Protein AF-A0A7C8IHM1-F1 (afdb_monomer_lite)

Structure (mmCIF, N/CA/C/O backbone):
data_AF-A0A7C8IHM1-F1
#
_entry.id   AF-A0A7C8IHM1-F1
#
loop_
_atom_site.group_PDB
_atom_site.id
_atom_site.type_symbol
_atom_site.label_atom_id
_atom_site.label_alt_id
_atom_site.label_comp_id
_atom_site.label_asym_id
_atom_site.label_entity_id
_atom_site.label_seq_id
_atom_site.pdbx_PDB_ins_code
_atom_site.Cartn_x
_atom_site.Cartn_y
_atom_site.Cartn_z
_atom_site.occupancy
_atom_site.B_iso_or_equiv
_atom_site.auth_seq_id
_atom_site.auth_comp_id
_atom_site.auth_asym_id
_atom_site.auth_atom_id
_atom_site.pdbx_PDB_model_num
ATOM 1 N N . MET A 1 1 ? -19.459 -19.282 33.624 1.00 42.62 1 MET A N 1
ATOM 2 C CA . MET A 1 1 ? -18.723 -20.192 32.722 1.00 42.62 1 MET A CA 1
ATOM 3 C C . MET A 1 1 ? -18.912 -19.662 31.306 1.00 42.62 1 MET A C 1
ATOM 5 O O . MET A 1 1 ? -19.984 -19.837 30.751 1.00 42.62 1 MET A O 1
ATOM 9 N N . ALA A 1 2 ? -17.960 -18.877 30.794 1.00 43.31 2 ALA A N 1
ATOM 10 C CA . ALA A 1 2 ? -18.071 -18.188 29.503 1.00 43.31 2 ALA A CA 1
ATOM 11 C C . ALA A 1 2 ? -16.965 -18.695 28.557 1.00 43.31 2 ALA A C 1
ATOM 13 O O . ALA A 1 2 ? -15.858 -18.163 28.590 1.00 43.31 2 ALA A O 1
ATOM 14 N N . PRO A 1 3 ? -17.221 -19.732 27.740 1.00 49.28 3 PRO A N 1
ATOM 15 C CA . PRO A 1 3 ? -16.228 -20.312 26.837 1.00 49.28 3 PRO A CA 1
ATOM 16 C C . PRO A 1 3 ? -16.189 -19.584 25.479 1.00 49.28 3 PRO A C 1
ATOM 18 O O . PRO A 1 3 ? -16.129 -20.229 24.440 1.00 49.28 3 PRO A O 1
ATOM 21 N N . TYR A 1 4 ? -16.268 -18.247 25.464 1.00 51.78 4 TYR A N 1
ATOM 22 C CA . TYR A 1 4 ? -16.382 -17.470 24.214 1.00 51.78 4 TYR A CA 1
ATOM 23 C C . TYR A 1 4 ? -15.212 -16.503 23.953 1.00 51.78 4 TYR A C 1
ATOM 25 O O . TYR A 1 4 ? -15.083 -15.996 22.844 1.00 51.78 4 TYR A O 1
ATOM 33 N N . SER A 1 5 ? -14.322 -16.250 24.924 1.00 57.06 5 SER A N 1
ATOM 34 C CA . SER A 1 5 ? -13.194 -15.320 24.720 1.00 57.06 5 SER A CA 1
ATOM 35 C C . SER A 1 5 ? -12.005 -15.951 23.989 1.00 57.06 5 SER A C 1
ATOM 37 O O . SER A 1 5 ? -11.330 -15.267 23.230 1.00 57.06 5 SER A O 1
ATOM 39 N N . HIS A 1 6 ? -11.776 -17.256 24.160 1.00 58.78 6 HIS A N 1
ATOM 40 C CA . HIS A 1 6 ? -10.593 -17.936 23.617 1.00 58.78 6 HIS A CA 1
ATOM 41 C C . HIS A 1 6 ? -10.713 -18.277 22.116 1.00 58.78 6 HIS A C 1
ATOM 43 O O . HIS A 1 6 ? -9.702 -18.371 21.422 1.00 58.78 6 HIS A O 1
ATOM 49 N N . ASP A 1 7 ? -11.941 -18.431 21.599 1.00 66.31 7 ASP A N 1
ATOM 50 C CA . ASP A 1 7 ? -12.201 -18.745 20.181 1.00 66.31 7 ASP A CA 1
ATOM 51 C C . ASP A 1 7 ? -11.986 -17.519 19.272 1.00 66.31 7 ASP A C 1
ATOM 53 O O . ASP A 1 7 ? -11.504 -17.632 18.145 1.00 66.31 7 ASP A O 1
ATOM 57 N N . GLY A 1 8 ? -12.285 -16.316 19.779 1.00 69.38 8 GLY A N 1
ATOM 58 C CA . GLY A 1 8 ? -12.093 -15.061 19.046 1.00 69.38 8 GLY A CA 1
ATOM 59 C C . GLY A 1 8 ? -10.621 -14.685 18.866 1.00 69.38 8 GLY A C 1
ATOM 60 O O . GLY A 1 8 ? -10.214 -14.296 17.772 1.00 69.38 8 GLY A O 1
ATOM 61 N N . GLU A 1 9 ? -9.809 -14.848 19.913 1.00 76.19 9 GLU A N 1
ATOM 62 C CA . GLU A 1 9 ? -8.366 -14.582 19.853 1.00 76.19 9 GLU A CA 1
ATOM 63 C C . GLU A 1 9 ? -7.657 -15.576 18.926 1.00 76.19 9 GLU A C 1
ATOM 65 O O . GLU A 1 9 ? -6.846 -15.169 18.095 1.00 76.19 9 GLU A O 1
ATOM 70 N N . ALA A 1 10 ? -8.037 -16.858 18.972 1.00 73.19 10 ALA A N 1
ATOM 71 C CA . ALA A 1 10 ? -7.516 -17.874 18.060 1.00 73.19 10 ALA A CA 1
ATOM 72 C C . ALA A 1 10 ? -7.853 -17.568 16.589 1.00 73.19 10 ALA A C 1
ATOM 74 O O . ALA A 1 10 ? -6.990 -17.685 15.719 1.00 73.19 10 ALA A O 1
ATOM 75 N N . LYS A 1 11 ? -9.079 -17.111 16.301 1.00 75.12 11 LYS A N 1
ATOM 76 C CA . LYS A 1 11 ? -9.503 -16.703 14.950 1.00 75.12 11 LYS A CA 1
ATOM 77 C C . LYS A 1 11 ? -8.780 -15.457 14.445 1.00 75.12 11 LYS A C 1
ATOM 79 O O . LYS A 1 11 ? -8.416 -15.404 13.272 1.00 75.12 11 LYS A O 1
ATOM 84 N N . LEU A 1 12 ? -8.539 -14.476 15.315 1.00 77.00 12 LEU A N 1
ATOM 85 C CA . LEU A 1 12 ? -7.770 -13.276 14.978 1.00 77.00 12 LEU A CA 1
ATOM 86 C C . LEU A 1 12 ? -6.307 -13.608 14.675 1.00 77.00 12 LEU A C 1
ATOM 88 O O . LEU A 1 12 ? -5.774 -13.152 13.664 1.00 77.00 12 LEU A O 1
ATOM 92 N N . VAL A 1 13 ? -5.675 -14.443 15.504 1.00 79.44 13 VAL A N 1
ATOM 93 C CA . VAL A 1 13 ? -4.296 -14.898 15.284 1.00 79.44 13 VAL A CA 1
ATOM 94 C C . VAL A 1 13 ? -4.201 -15.721 13.999 1.00 79.44 13 VAL A C 1
ATOM 96 O O . VAL A 1 13 ? -3.317 -15.470 13.183 1.00 79.44 13 VAL A O 1
ATOM 99 N N . ALA A 1 14 ? -5.143 -16.636 13.758 1.00 77.50 14 ALA A N 1
ATOM 100 C CA . ALA A 1 14 ? -5.195 -17.412 12.521 1.00 77.50 14 ALA A CA 1
ATOM 101 C C . ALA A 1 14 ? -5.366 -16.511 11.286 1.00 77.50 14 ALA A C 1
ATOM 103 O O . ALA A 1 14 ? -4.624 -16.653 10.317 1.00 77.50 14 ALA A O 1
ATOM 104 N N . SER A 1 15 ? -6.279 -15.534 11.336 1.00 79.19 15 SER A N 1
ATOM 105 C CA . SER A 1 15 ? -6.460 -14.549 10.263 1.00 79.19 15 SER A CA 1
ATOM 106 C C . SER A 1 15 ? -5.178 -13.762 9.997 1.00 79.19 15 SER A C 1
ATOM 108 O O . SER A 1 15 ? -4.806 -13.571 8.842 1.00 79.19 15 SER A O 1
ATOM 110 N N . TYR A 1 16 ? -4.489 -13.313 11.047 1.00 82.38 16 TYR A N 1
ATOM 111 C CA . TYR A 1 16 ? -3.248 -12.556 10.914 1.00 82.38 16 TYR A CA 1
ATOM 112 C C . TYR A 1 16 ? -2.133 -13.393 10.276 1.00 82.38 16 TYR A C 1
ATOM 114 O O . TYR A 1 16 ? -1.447 -12.921 9.368 1.00 82.38 16 TYR A O 1
ATOM 122 N N . VAL A 1 17 ? -1.978 -14.650 10.700 1.00 85.94 17 VAL A N 1
ATOM 123 C CA . VAL A 1 17 ? -0.986 -15.580 10.143 1.00 85.94 17 VAL A CA 1
ATOM 124 C C . VAL A 1 17 ? -1.264 -15.861 8.666 1.00 85.94 17 VAL A C 1
ATOM 126 O O . VAL A 1 17 ? -0.341 -15.804 7.859 1.00 85.94 17 VAL A O 1
ATOM 129 N N . VAL A 1 18 ? -2.526 -16.092 8.292 1.00 82.88 18 VAL A N 1
ATOM 130 C CA . VAL A 1 18 ? -2.919 -16.354 6.897 1.00 82.88 18 VAL A CA 1
ATOM 131 C C . VAL A 1 18 ? -2.642 -15.146 6.000 1.00 82.88 18 VAL A C 1
ATOM 133 O O . VAL A 1 18 ? -2.078 -15.311 4.919 1.00 82.88 18 VAL A O 1
ATOM 136 N N . ILE A 1 19 ? -2.971 -13.932 6.454 1.00 82.38 19 ILE A N 1
ATOM 137 C CA . ILE A 1 19 ? -2.714 -12.698 5.696 1.00 82.38 19 ILE A CA 1
ATOM 138 C C . ILE A 1 19 ? -1.210 -12.496 5.478 1.00 82.38 19 ILE A C 1
ATOM 140 O O . ILE A 1 19 ? -0.780 -12.236 4.356 1.00 82.38 19 ILE 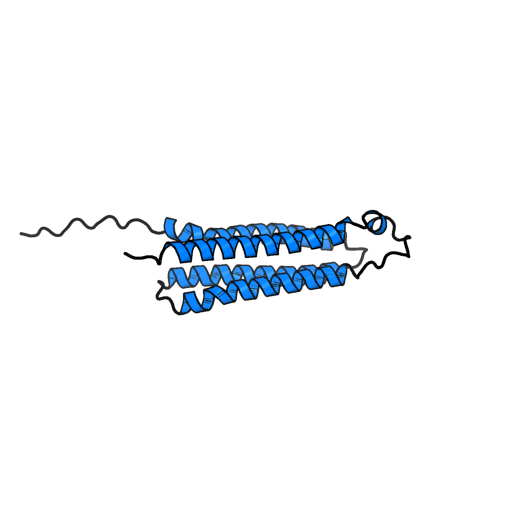A O 1
ATOM 144 N N . ASN A 1 20 ? -0.399 -12.660 6.528 1.00 80.56 20 ASN A N 1
ATOM 145 C CA . ASN A 1 20 ? 1.053 -12.497 6.426 1.00 80.56 20 ASN A CA 1
ATOM 146 C C . ASN A 1 20 ? 1.692 -13.582 5.554 1.00 80.56 20 ASN A C 1
ATOM 148 O O . ASN A 1 20 ? 2.554 -13.277 4.736 1.00 80.56 20 ASN A O 1
ATOM 152 N N . PHE A 1 21 ? 1.251 -14.835 5.675 1.00 84.31 21 PHE A N 1
ATOM 153 C CA . PHE A 1 21 ? 1.730 -15.928 4.833 1.00 84.31 21 PHE A CA 1
ATOM 154 C C . PHE A 1 21 ? 1.421 -15.678 3.352 1.00 84.31 21 PHE A C 1
ATOM 156 O O . PHE A 1 21 ? 2.302 -15.812 2.502 1.00 84.31 21 PHE A O 1
ATOM 163 N N . PHE A 1 22 ? 0.196 -15.242 3.046 1.00 82.62 22 PHE A N 1
ATOM 164 C CA . PHE A 1 22 ? -0.195 -14.884 1.687 1.00 82.62 22 PHE A CA 1
ATOM 165 C C . PHE A 1 22 ? 0.653 -13.722 1.148 1.00 82.62 22 PHE A C 1
ATOM 167 O O . PHE A 1 22 ? 1.226 -13.839 0.066 1.00 82.62 22 PHE A O 1
ATOM 174 N N . ALA A 1 23 ? 0.833 -12.651 1.927 1.00 80.12 23 ALA A N 1
ATOM 175 C CA . ALA A 1 23 ? 1.672 -11.515 1.544 1.00 80.12 23 ALA A CA 1
ATOM 176 C C . ALA A 1 23 ? 3.133 -11.924 1.271 1.00 80.12 23 ALA A C 1
ATOM 178 O O . ALA A 1 23 ? 3.687 -11.574 0.228 1.00 80.12 23 ALA A O 1
ATOM 179 N N . ILE A 1 24 ? 3.737 -12.726 2.156 1.00 82.44 24 ILE A N 1
ATOM 180 C CA . ILE A 1 24 ? 5.105 -13.242 1.991 1.00 82.44 24 ILE A CA 1
ATOM 181 C C . ILE A 1 24 ? 5.208 -14.110 0.733 1.00 82.44 24 ILE A C 1
ATOM 183 O O . ILE A 1 24 ? 6.175 -13.981 -0.015 1.00 82.44 24 ILE A O 1
ATOM 187 N N . SER A 1 25 ? 4.209 -14.953 0.458 1.00 77.19 25 SER A N 1
ATOM 188 C CA . SER A 1 25 ? 4.205 -15.814 -0.730 1.00 77.19 25 SER A CA 1
ATOM 189 C C . SER A 1 25 ? 4.152 -15.016 -2.037 1.00 77.19 25 SER A C 1
ATOM 191 O O . SER A 1 25 ? 4.877 -15.331 -2.979 1.00 77.19 25 SER A O 1
ATOM 193 N N . VAL A 1 26 ? 3.373 -13.929 -2.081 1.00 78.50 26 VAL A N 1
ATOM 194 C CA . VAL A 1 26 ? 3.291 -13.038 -3.247 1.00 78.50 26 VAL A CA 1
ATOM 195 C C . VAL A 1 26 ? 4.623 -12.327 -3.476 1.00 78.50 26 VAL A C 1
ATOM 197 O O . VAL A 1 26 ? 5.111 -12.289 -4.606 1.00 78.50 26 VAL A O 1
ATOM 200 N N . VAL A 1 27 ? 5.252 -11.815 -2.414 1.00 77.94 27 VAL A N 1
ATOM 201 C CA . VAL A 1 27 ? 6.572 -11.168 -2.502 1.00 77.94 27 VAL A CA 1
ATOM 202 C C . VAL A 1 27 ? 7.645 -12.168 -2.942 1.00 77.94 27 VAL A C 1
ATOM 204 O O . VAL A 1 27 ? 8.440 -11.859 -3.828 1.00 77.94 27 VAL A O 1
ATOM 207 N N . ALA A 1 28 ? 7.638 -13.384 -2.393 1.00 75.50 28 ALA A N 1
ATOM 208 C CA . ALA A 1 28 ? 8.587 -14.435 -2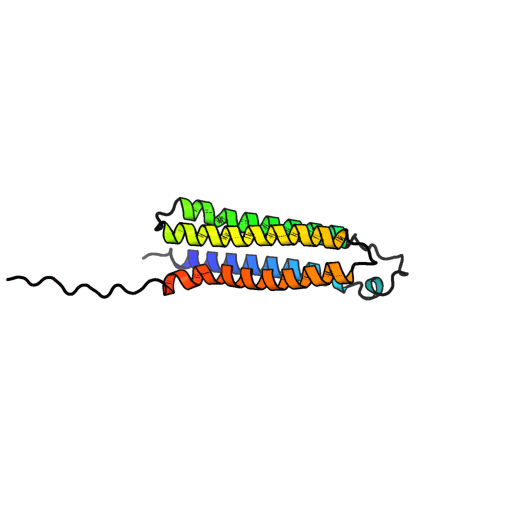.750 1.00 75.50 28 ALA A CA 1
ATOM 209 C C . ALA A 1 28 ? 8.456 -14.869 -4.218 1.00 75.50 28 ALA A C 1
ATOM 211 O O . ALA A 1 28 ? 9.469 -15.044 -4.891 1.00 75.50 28 ALA A O 1
ATOM 212 N N . LEU A 1 29 ? 7.231 -14.983 -4.744 1.00 69.38 29 LEU A N 1
ATOM 213 C CA . LEU A 1 29 ? 6.985 -15.294 -6.157 1.00 69.38 29 LEU A CA 1
ATOM 214 C C . LEU A 1 29 ? 7.464 -14.176 -7.089 1.00 69.38 29 LEU A C 1
ATOM 216 O O . LEU A 1 29 ? 8.035 -14.461 -8.140 1.00 69.38 29 LEU A O 1
ATOM 220 N N . ARG A 1 30 ? 7.287 -12.907 -6.697 1.00 66.62 30 ARG A N 1
ATOM 221 C CA . ARG A 1 30 ? 7.825 -11.755 -7.443 1.00 66.62 30 ARG A CA 1
ATOM 222 C C . ARG A 1 30 ? 9.347 -11.771 -7.458 1.00 66.62 30 ARG A C 1
ATOM 224 O O . ARG A 1 30 ? 9.944 -11.601 -8.515 1.00 66.62 30 ARG A O 1
ATOM 231 N N . PHE A 1 31 ? 9.967 -12.038 -6.312 1.00 67.06 31 PHE A N 1
ATOM 232 C CA . PHE A 1 31 ? 11.415 -12.175 -6.209 1.00 67.06 31 PHE A CA 1
ATOM 233 C C . PHE A 1 31 ? 11.906 -13.331 -7.096 1.00 67.06 31 PHE A C 1
ATOM 235 O O . PHE A 1 31 ? 12.771 -13.157 -7.944 1.00 67.06 31 PHE A O 1
ATOM 242 N N . TYR A 1 32 ? 11.286 -14.503 -7.001 1.00 64.62 32 TYR A N 1
ATOM 243 C CA . TYR A 1 32 ? 11.650 -15.653 -7.823 1.00 64.62 32 TYR A CA 1
ATOM 244 C C . TYR A 1 32 ? 11.536 -15.354 -9.330 1.00 64.62 32 TYR A C 1
ATOM 246 O O . TYR A 1 32 ? 12.457 -15.655 -10.083 1.00 64.62 32 TYR A O 1
ATOM 254 N N . ALA A 1 33 ? 10.465 -14.684 -9.764 1.00 64.50 33 ALA A N 1
ATOM 255 C CA . ALA A 1 33 ? 10.258 -14.325 -11.167 1.00 64.50 33 ALA A CA 1
ATOM 256 C C . ALA A 1 33 ? 11.269 -13.287 -11.698 1.00 64.50 33 ALA A C 1
ATOM 258 O O . ALA A 1 33 ? 11.676 -13.371 -12.853 1.00 64.50 33 ALA A O 1
ATOM 259 N N . ILE A 1 34 ? 11.696 -12.329 -10.867 1.00 61.12 34 ILE A N 1
ATOM 260 C CA . ILE A 1 34 ? 12.653 -11.278 -11.253 1.00 61.12 34 ILE A CA 1
ATOM 261 C C . ILE A 1 34 ? 14.098 -11.799 -11.202 1.00 61.12 34 ILE A C 1
ATOM 263 O O . ILE A 1 34 ? 14.919 -11.420 -12.035 1.00 61.12 34 ILE A O 1
ATOM 267 N N . TYR A 1 35 ? 14.427 -12.668 -10.243 1.00 56.72 35 TYR A N 1
ATOM 268 C CA . TYR A 1 35 ? 15.812 -13.052 -9.964 1.00 56.72 35 TYR A CA 1
ATOM 269 C C . TYR A 1 35 ? 16.241 -14.397 -10.557 1.00 56.72 35 TYR A C 1
ATOM 271 O O . TYR A 1 35 ? 17.439 -14.653 -10.568 1.00 56.72 35 TYR A O 1
ATOM 279 N N . LEU A 1 36 ? 15.355 -15.264 -11.069 1.00 61.16 36 LEU A N 1
ATOM 280 C CA . LEU A 1 36 ? 15.823 -16.561 -11.587 1.00 61.16 36 LEU A CA 1
ATOM 281 C C . LEU A 1 36 ? 16.397 -16.590 -13.005 1.00 61.16 36 LEU A C 1
ATOM 283 O O . LEU A 1 36 ? 17.220 -17.471 -13.255 1.00 61.16 36 LEU A O 1
ATOM 287 N N . PRO A 1 37 ? 16.118 -15.642 -13.911 1.00 62.12 37 PRO A N 1
ATOM 288 C CA . PRO A 1 37 ? 16.913 -15.517 -15.115 1.00 62.12 37 PRO A CA 1
ATOM 289 C C . PRO A 1 37 ? 17.821 -14.289 -14.991 1.00 62.12 37 PRO A C 1
ATOM 291 O O . PRO A 1 37 ? 17.771 -13.399 -15.838 1.00 62.12 37 PRO A O 1
ATOM 294 N N . VAL A 1 38 ? 18.679 -14.229 -13.953 1.00 60.00 38 VAL A N 1
ATOM 295 C CA . VAL A 1 38 ? 19.708 -13.168 -13.846 1.00 60.00 38 VAL A CA 1
ATOM 296 C C . VAL A 1 38 ? 20.474 -13.061 -15.163 1.00 60.00 38 VAL A C 1
ATOM 298 O O . VAL A 1 38 ? 20.626 -11.967 -15.692 1.00 60.00 38 VAL A O 1
ATOM 301 N N . ALA A 1 39 ? 20.882 -14.194 -15.742 1.00 60.84 39 ALA A N 1
ATOM 302 C CA . ALA A 1 39 ? 21.634 -14.219 -16.993 1.00 60.84 39 ALA A CA 1
ATOM 303 C C . ALA A 1 39 ? 20.886 -13.554 -18.164 1.00 60.84 39 ALA A C 1
ATOM 305 O O . ALA A 1 39 ? 21.507 -12.829 -18.931 1.00 60.84 39 ALA A O 1
ATOM 306 N N . GLN A 1 40 ? 19.562 -13.719 -18.272 1.00 59.38 40 GLN A N 1
ATOM 307 C CA . GLN A 1 40 ? 18.788 -13.133 -19.376 1.00 59.38 40 GLN A CA 1
ATOM 308 C C . GLN A 1 40 ? 18.481 -11.642 -19.181 1.00 59.38 40 GLN A C 1
ATOM 310 O O . GLN A 1 40 ? 18.211 -10.943 -20.154 1.00 59.38 40 GLN A O 1
ATOM 315 N N . LYS A 1 41 ? 18.539 -11.131 -17.941 1.00 61.59 41 LYS A N 1
ATOM 316 C CA . LYS A 1 41 ? 18.406 -9.688 -17.677 1.00 61.59 41 LYS A CA 1
ATOM 317 C C . LYS A 1 41 ? 19.613 -8.894 -18.185 1.00 61.59 41 LYS A C 1
ATOM 319 O O . LYS A 1 41 ? 19.439 -7.779 -18.673 1.00 61.59 41 LYS A O 1
ATOM 324 N N . TRP A 1 42 ? 20.817 -9.459 -18.077 1.00 61.59 42 TRP A N 1
ATOM 325 C CA . TRP A 1 42 ? 22.058 -8.815 -18.531 1.00 61.59 42 TRP A CA 1
ATOM 326 C C . TRP A 1 42 ? 22.405 -9.162 -19.980 1.00 61.59 42 TRP A C 1
ATOM 328 O O . TRP A 1 42 ? 22.900 -8.303 -20.707 1.00 61.59 42 TRP A O 1
ATOM 338 N N . ASP A 1 43 ? 22.111 -10.389 -20.414 1.00 64.06 43 ASP A N 1
ATOM 339 C CA . ASP A 1 43 ? 22.386 -10.867 -21.764 1.00 64.06 43 ASP A CA 1
ATOM 340 C C . ASP A 1 43 ? 21.090 -11.073 -22.560 1.00 64.06 43 ASP A C 1
ATOM 342 O O . ASP A 1 43 ? 20.431 -12.115 -22.506 1.00 64.06 43 ASP A O 1
ATOM 346 N N . LYS A 1 44 ? 20.737 -10.046 -23.340 1.00 65.19 44 LYS A N 1
ATOM 347 C CA . LYS A 1 44 ? 19.551 -10.040 -24.209 1.00 65.19 44 LYS A CA 1
ATOM 348 C C . LYS A 1 44 ? 19.684 -10.963 -25.432 1.00 65.19 44 LYS A C 1
ATOM 350 O O . LYS A 1 44 ? 18.755 -11.025 -26.231 1.00 65.19 44 LYS A O 1
ATOM 355 N N . THR A 1 45 ? 20.813 -11.659 -25.614 1.00 64.50 45 THR A N 1
ATOM 356 C CA . THR A 1 45 ? 21.036 -12.567 -26.756 1.00 64.50 45 THR A CA 1
ATOM 357 C C . THR A 1 45 ? 20.498 -13.987 -26.532 1.00 64.50 45 THR A C 1
ATOM 359 O O . THR A 1 45 ? 20.421 -14.779 -27.473 1.00 64.50 45 THR A O 1
ATOM 362 N N . ILE A 1 46 ? 20.059 -14.319 -25.312 1.00 66.19 46 ILE A N 1
ATOM 363 C CA . ILE A 1 46 ? 19.520 -15.640 -24.960 1.00 66.19 46 ILE A CA 1
ATOM 364 C C . ILE A 1 46 ? 18.054 -15.760 -25.428 1.00 66.19 46 ILE A C 1
ATOM 366 O O . ILE A 1 46 ? 17.126 -15.407 -24.704 1.00 66.19 46 ILE A O 1
ATOM 370 N N . ILE A 1 47 ? 17.851 -16.299 -26.636 1.00 59.78 47 ILE A N 1
ATOM 371 C CA . ILE A 1 47 ? 16.554 -16.394 -27.350 1.00 59.78 47 ILE A CA 1
ATOM 372 C C . ILE A 1 47 ? 15.609 -17.496 -26.808 1.00 59.78 47 ILE A C 1
ATOM 374 O O . ILE A 1 47 ? 14.402 -17.432 -27.022 1.00 59.78 47 ILE A O 1
ATOM 378 N N . ASN A 1 48 ? 16.117 -18.490 -26.069 1.00 55.88 48 ASN A N 1
ATOM 379 C CA . ASN A 1 48 ? 15.352 -19.689 -25.668 1.00 55.88 48 ASN A CA 1
ATOM 380 C C . ASN A 1 48 ? 14.667 -19.614 -24.286 1.00 55.88 48 ASN A C 1
ATOM 382 O O . ASN A 1 48 ? 14.271 -20.644 -23.743 1.00 55.88 48 ASN A O 1
ATOM 386 N N . GLY A 1 49 ? 14.518 -18.426 -23.697 1.00 53.84 49 GLY A N 1
ATOM 387 C CA . GLY A 1 49 ? 13.714 -18.255 -22.483 1.00 53.84 49 GLY A CA 1
ATOM 388 C C . GLY A 1 49 ? 12.372 -17.620 -22.812 1.00 53.84 49 GLY A C 1
ATOM 389 O O . GLY A 1 49 ? 12.331 -16.548 -23.409 1.00 53.84 49 GLY A O 1
ATOM 390 N N . TYR A 1 50 ? 11.278 -18.256 -22.394 1.00 50.97 50 TYR A N 1
ATOM 391 C CA . TYR A 1 50 ? 9.945 -17.654 -22.397 1.00 50.97 50 TYR A CA 1
ATOM 392 C C . TYR A 1 50 ? 9.902 -16.573 -21.306 1.00 50.97 50 TYR A C 1
ATOM 394 O O . TYR A 1 50 ? 9.407 -16.795 -20.202 1.00 50.97 50 TYR A O 1
ATOM 402 N N . CYS A 1 51 ? 10.520 -15.423 -21.569 1.00 55.22 51 CYS A N 1
ATOM 403 C CA . CYS A 1 51 ? 10.460 -14.282 -20.671 1.00 55.22 51 CYS A CA 1
ATOM 404 C C . CYS A 1 51 ? 9.093 -13.630 -20.890 1.00 55.22 51 CYS A C 1
ATOM 406 O O . CYS A 1 51 ? 8.846 -13.029 -21.935 1.00 55.22 51 CYS A O 1
ATOM 408 N N . GLY A 1 52 ? 8.164 -13.839 -19.955 1.00 57.75 52 GLY A N 1
ATOM 409 C CA . GLY A 1 52 ? 6.896 -13.114 -19.962 1.00 57.75 52 GLY A CA 1
ATOM 410 C C . GLY A 1 52 ? 7.159 -11.609 -19.933 1.00 57.75 52 GLY A C 1
ATOM 411 O O . GLY A 1 52 ? 8.173 -11.172 -19.394 1.00 57.75 52 GLY A O 1
ATOM 412 N N . ASP A 1 53 ? 6.264 -10.823 -20.527 1.00 66.38 53 ASP A N 1
ATOM 413 C CA . ASP A 1 53 ? 6.422 -9.372 -20.578 1.00 66.38 53 ASP A CA 1
ATOM 414 C C . ASP A 1 53 ? 6.495 -8.782 -19.157 1.00 66.38 53 ASP A C 1
ATOM 416 O O . ASP A 1 53 ? 5.504 -8.759 -18.419 1.00 66.38 53 ASP A O 1
ATOM 420 N N . GLU A 1 54 ? 7.697 -8.352 -18.765 1.00 67.69 54 GLU A N 1
ATOM 421 C CA . GLU A 1 54 ? 8.009 -7.830 -17.430 1.00 67.69 54 GLU A CA 1
ATOM 422 C C . GLU A 1 54 ? 7.130 -6.615 -17.115 1.00 67.69 54 GLU A C 1
ATOM 424 O O . GLU A 1 54 ? 6.567 -6.523 -16.024 1.00 67.69 54 GLU A O 1
ATOM 429 N N . ALA A 1 55 ? 6.908 -5.760 -18.115 1.00 68.81 55 ALA A N 1
ATOM 430 C CA . ALA A 1 55 ? 6.050 -4.590 -18.015 1.00 68.81 55 ALA A CA 1
ATOM 431 C C . ALA A 1 55 ? 4.592 -4.964 -17.704 1.00 68.81 55 ALA A C 1
ATOM 433 O O . ALA A 1 55 ? 3.996 -4.424 -16.769 1.00 68.81 55 ALA A O 1
ATOM 434 N N . THR A 1 56 ? 4.013 -5.922 -18.435 1.00 70.31 56 THR A N 1
ATOM 435 C CA . THR A 1 56 ? 2.648 -6.404 -18.168 1.00 70.31 56 THR A CA 1
ATOM 436 C C . THR A 1 56 ? 2.542 -7.063 -16.792 1.00 70.31 56 THR A C 1
ATOM 438 O O . THR A 1 56 ? 1.563 -6.844 -16.073 1.00 70.31 56 THR A O 1
ATOM 441 N N . ALA A 1 57 ? 3.544 -7.846 -16.385 1.00 72.25 57 ALA A N 1
ATOM 442 C CA . ALA A 1 57 ? 3.550 -8.500 -15.080 1.00 72.25 57 ALA A CA 1
ATOM 443 C C . ALA A 1 57 ? 3.643 -7.497 -13.918 1.00 72.25 57 ALA A C 1
ATOM 445 O O . ALA A 1 57 ? 3.009 -7.713 -12.877 1.00 72.25 57 ALA A O 1
ATOM 446 N N . GLU A 1 58 ? 4.412 -6.420 -14.086 1.00 72.00 58 GLU A N 1
ATOM 447 C CA . GLU A 1 58 ? 4.564 -5.332 -13.119 1.00 72.00 58 GLU A CA 1
ATOM 448 C C . GLU A 1 58 ? 3.310 -4.452 -13.052 1.00 72.00 58 GLU A C 1
ATOM 450 O O . GLU A 1 58 ? 2.813 -4.171 -11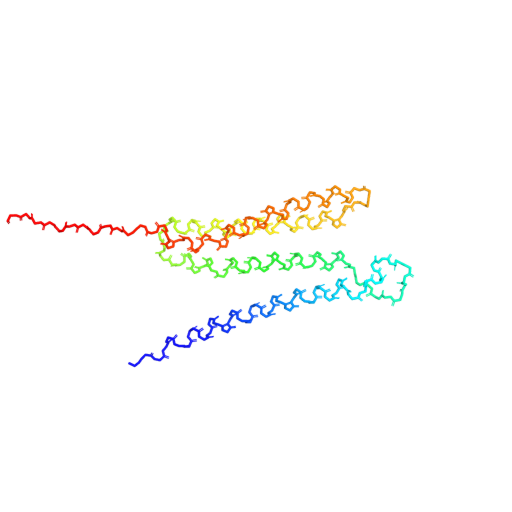.959 1.00 72.00 58 GLU A O 1
ATOM 455 N N . LEU A 1 59 ? 2.708 -4.117 -14.197 1.00 77.50 59 LEU A N 1
ATOM 456 C CA . LEU A 1 59 ? 1.444 -3.381 -14.247 1.00 77.50 59 LEU A CA 1
ATOM 457 C C . LEU A 1 59 ? 0.304 -4.167 -13.587 1.00 77.50 59 LEU A C 1
ATOM 459 O O . LEU A 1 59 ? -0.463 -3.609 -12.802 1.00 77.50 59 LEU A O 1
ATOM 463 N N . ALA A 1 60 ? 0.217 -5.475 -13.848 1.00 76.62 60 ALA A N 1
ATOM 464 C CA . ALA A 1 60 ? -0.754 -6.349 -13.196 1.00 76.62 60 ALA A CA 1
ATOM 465 C C . ALA A 1 60 ? -0.521 -6.434 -11.678 1.00 76.62 60 ALA A C 1
ATOM 467 O O . ALA A 1 60 ? -1.479 -6.468 -10.906 1.00 76.62 60 ALA A O 1
ATOM 468 N N . ALA A 1 61 ? 0.743 -6.428 -11.236 1.00 77.81 61 ALA A N 1
ATOM 469 C CA . ALA A 1 61 ? 1.093 -6.364 -9.816 1.00 77.81 61 ALA A CA 1
ATOM 470 C C . ALA A 1 61 ? 0.581 -5.079 -9.169 1.00 77.81 61 ALA A C 1
ATOM 472 O O . ALA A 1 61 ? -0.078 -5.129 -8.132 1.00 77.81 61 ALA A O 1
ATOM 473 N N . ALA A 1 62 ? 0.876 -3.942 -9.799 1.00 77.06 62 ALA A N 1
ATOM 474 C CA . ALA A 1 62 ? 0.490 -2.630 -9.314 1.00 77.06 62 ALA A CA 1
ATOM 475 C C . ALA A 1 62 ? -1.035 -2.496 -9.250 1.00 77.06 62 ALA A C 1
ATOM 477 O O . ALA A 1 62 ? -1.572 -2.051 -8.238 1.00 77.06 62 ALA A O 1
ATOM 478 N N . ALA A 1 63 ? -1.742 -2.955 -10.286 1.00 79.06 63 ALA A N 1
ATOM 479 C CA . ALA A 1 63 ? -3.200 -2.963 -10.317 1.00 79.06 63 ALA A CA 1
ATOM 480 C C . ALA A 1 63 ? -3.796 -3.825 -9.192 1.00 79.06 63 ALA A C 1
ATOM 482 O O . ALA A 1 63 ? -4.732 -3.397 -8.516 1.00 79.06 63 ALA A O 1
ATOM 483 N N . PHE A 1 64 ? -3.233 -5.014 -8.949 1.00 81.50 64 PHE A N 1
ATOM 484 C CA . PHE A 1 64 ? -3.677 -5.879 -7.856 1.00 81.50 64 PHE A CA 1
ATOM 485 C C . PHE A 1 64 ? -3.427 -5.243 -6.485 1.00 81.50 64 PHE A C 1
ATOM 487 O O . PHE A 1 64 ? -4.283 -5.326 -5.612 1.00 81.50 64 PHE A O 1
ATOM 494 N N . ASN A 1 65 ? -2.297 -4.557 -6.306 1.00 80.75 65 ASN A N 1
ATOM 495 C CA . ASN A 1 65 ? -1.976 -3.872 -5.057 1.00 80.75 65 ASN A CA 1
ATOM 496 C C . ASN A 1 65 ? -2.998 -2.764 -4.740 1.00 80.75 65 ASN A C 1
ATOM 498 O O . ASN A 1 65 ? -3.546 -2.724 -3.643 1.00 80.75 65 ASN A O 1
ATOM 502 N N . VAL A 1 66 ? -3.366 -1.946 -5.735 1.00 84.44 66 VAL A N 1
ATOM 503 C CA . VAL A 1 66 ? -4.431 -0.938 -5.571 1.00 84.44 66 VAL A CA 1
ATOM 504 C C . VAL A 1 66 ? -5.785 -1.586 -5.277 1.00 84.44 66 VAL A C 1
ATOM 506 O O . VAL A 1 66 ? -6.540 -1.095 -4.438 1.00 84.44 66 VAL A O 1
ATOM 509 N N . ALA A 1 67 ? -6.108 -2.699 -5.941 1.00 83.44 67 ALA A N 1
ATOM 510 C CA . ALA A 1 67 ? -7.341 -3.431 -5.667 1.00 83.44 67 ALA A CA 1
ATOM 511 C C . ALA A 1 67 ? -7.390 -3.942 -4.217 1.00 83.44 67 ALA A C 1
ATOM 513 O O . ALA A 1 67 ? -8.429 -3.830 -3.563 1.00 83.44 67 ALA A O 1
ATOM 514 N N . LEU A 1 68 ? -6.272 -4.449 -3.691 1.00 81.62 68 LEU A N 1
ATOM 515 C CA . LEU A 1 68 ? -6.163 -4.860 -2.293 1.00 81.62 68 LEU A CA 1
ATOM 516 C C . LEU A 1 68 ? -6.370 -3.683 -1.336 1.00 81.62 68 LEU A C 1
ATOM 518 O O . LEU A 1 68 ? -7.120 -3.831 -0.372 1.00 81.62 68 LEU A O 1
ATOM 522 N N . ASP A 1 69 ? -5.796 -2.514 -1.621 1.00 85.56 69 ASP A N 1
ATOM 523 C CA . ASP A 1 69 ? -5.999 -1.320 -0.792 1.00 85.56 69 ASP A CA 1
ATOM 524 C C . ASP A 1 69 ? -7.478 -0.909 -0.733 1.00 85.56 69 ASP A C 1
ATOM 526 O O . ASP A 1 69 ? -7.995 -0.590 0.341 1.00 85.56 69 ASP A O 1
ATOM 530 N N . ILE A 1 70 ? -8.204 -1.001 -1.855 1.00 84.12 70 ILE A N 1
ATOM 531 C CA . ILE A 1 70 ? -9.656 -0.755 -1.908 1.00 84.12 70 ILE A CA 1
ATOM 532 C C . ILE A 1 70 ? -10.414 -1.756 -1.037 1.00 84.12 70 ILE A C 1
ATOM 534 O O . ILE A 1 70 ? -11.281 -1.353 -0.260 1.00 84.12 70 ILE A O 1
ATOM 538 N N . VAL A 1 71 ? -10.090 -3.047 -1.134 1.00 84.00 71 VAL A N 1
ATOM 539 C CA . VAL A 1 71 ? -10.737 -4.094 -0.328 1.00 84.00 71 VAL A CA 1
ATOM 540 C C . VAL A 1 71 ? -10.476 -3.872 1.162 1.00 84.00 71 VAL A C 1
ATOM 542 O O . VAL A 1 71 ? -11.411 -3.920 1.961 1.00 84.00 71 VAL A O 1
ATOM 545 N N . ILE A 1 72 ? -9.230 -3.572 1.538 1.00 81.50 72 ILE A N 1
ATOM 546 C CA . ILE A 1 72 ? -8.832 -3.319 2.928 1.00 81.50 72 ILE A CA 1
ATOM 547 C C . ILE A 1 72 ? -9.550 -2.091 3.487 1.00 81.50 72 ILE A C 1
ATOM 549 O O . ILE A 1 72 ? -9.962 -2.113 4.642 1.00 81.50 72 ILE A O 1
ATOM 553 N N . VAL A 1 73 ? -9.741 -1.039 2.687 1.00 83.00 73 VAL A N 1
ATOM 554 C CA . VAL A 1 73 ? -10.470 0.173 3.093 1.00 83.00 73 VAL A CA 1
ATOM 555 C C . VAL A 1 73 ? -11.980 -0.076 3.176 1.00 83.00 73 VAL A C 1
ATOM 557 O O . VAL A 1 73 ? -12.640 0.410 4.098 1.00 83.00 73 VAL A O 1
ATOM 560 N N . ALA A 1 74 ? -12.541 -0.863 2.258 1.00 82.12 74 ALA A N 1
ATOM 561 C CA . ALA A 1 74 ? -13.963 -1.194 2.236 1.00 82.12 74 ALA A CA 1
ATOM 562 C C . ALA A 1 74 ? -14.396 -2.077 3.418 1.00 82.12 74 ALA A C 1
ATOM 564 O O . ALA A 1 74 ? -15.563 -2.059 3.795 1.00 82.12 74 ALA A O 1
ATOM 565 N N . LEU A 1 75 ? -13.477 -2.829 4.024 1.00 82.00 75 LEU A N 1
ATOM 566 C CA . LEU A 1 75 ? -13.786 -3.796 5.079 1.00 82.00 75 LEU A CA 1
ATOM 567 C C . LEU A 1 75 ? -14.172 -3.140 6.429 1.00 82.00 75 LEU A C 1
ATOM 569 O O . LEU A 1 75 ? -15.223 -3.475 6.979 1.00 82.00 75 LEU A O 1
ATOM 573 N N . PRO A 1 76 ? -13.411 -2.169 6.975 1.00 75.50 76 PRO A N 1
ATOM 574 C CA . PRO A 1 76 ? -13.758 -1.492 8.220 1.00 75.50 76 PRO A CA 1
ATOM 575 C C . PRO A 1 76 ? -14.705 -0.300 8.028 1.00 75.50 76 PRO A C 1
ATOM 577 O O . PRO A 1 76 ? -15.359 0.094 8.992 1.00 75.50 76 PRO A O 1
ATOM 580 N N . LEU A 1 77 ? -14.807 0.300 6.834 1.00 79.62 77 LEU A N 1
ATOM 581 C CA . LEU A 1 77 ? -15.603 1.521 6.625 1.00 79.62 77 LEU A CA 1
ATOM 582 C C . LEU A 1 77 ? -17.099 1.367 6.976 1.00 79.62 77 LEU A C 1
ATOM 584 O O . LEU A 1 77 ? -17.602 2.208 7.729 1.00 79.62 77 LEU A O 1
ATOM 588 N N . PRO A 1 78 ? -17.815 0.315 6.530 1.00 78.69 78 PRO A N 1
ATOM 589 C CA . PRO A 1 78 ? -19.212 0.089 6.900 1.00 78.69 78 PRO A CA 1
ATOM 590 C C . PRO A 1 78 ? -19.382 -0.102 8.408 1.00 78.69 78 PRO A C 1
ATOM 592 O O . PRO A 1 78 ? -20.291 0.461 9.018 1.00 78.69 78 PRO A O 1
ATOM 595 N N . VAL A 1 79 ? -18.455 -0.832 9.034 1.00 80.25 79 VAL A N 1
ATOM 596 C CA . VAL A 1 79 ? -18.456 -1.078 10.482 1.00 80.25 79 VAL A CA 1
ATOM 597 C C . VAL A 1 79 ? -18.257 0.232 11.250 1.00 80.25 79 VAL A C 1
ATOM 599 O O . VAL A 1 79 ? -19.001 0.523 12.184 1.00 80.25 79 VAL A O 1
ATOM 602 N N . VAL A 1 80 ? -17.308 1.070 10.825 1.00 78.00 80 VAL A N 1
ATOM 603 C CA . VAL A 1 80 ? -17.033 2.389 11.423 1.00 78.00 80 VAL A CA 1
ATOM 604 C C . VAL A 1 80 ? -18.213 3.346 11.252 1.00 78.00 80 VAL A C 1
ATOM 606 O O . VAL A 1 80 ? -18.442 4.198 12.110 1.00 78.00 80 VAL A O 1
ATOM 609 N N . TRP A 1 81 ? -18.974 3.228 10.162 1.00 76.94 81 TRP A N 1
ATOM 610 C CA . TRP A 1 81 ? -20.135 4.078 9.910 1.00 76.94 81 TRP A CA 1
ATOM 611 C C . TRP A 1 81 ? -21.376 3.673 10.701 1.00 76.94 81 TRP A C 1
ATOM 613 O O . TRP A 1 81 ? -22.131 4.566 11.090 1.00 76.94 81 TRP A O 1
ATOM 623 N N . HIS A 1 82 ? -21.552 2.379 10.977 1.00 77.44 82 HIS A N 1
ATOM 624 C CA . HIS A 1 82 ? -22.616 1.874 11.845 1.00 77.44 82 HIS A CA 1
ATOM 625 C C . HIS A 1 82 ? -22.302 2.012 13.339 1.00 77.44 82 HIS A C 1
ATOM 627 O O . HIS A 1 82 ? -23.222 2.070 14.156 1.00 77.44 82 HIS A O 1
ATOM 633 N N . LEU A 1 83 ? -21.025 2.096 13.718 1.00 76.94 83 LEU A N 1
ATOM 634 C CA . LEU A 1 83 ? -20.628 2.254 15.112 1.00 76.94 83 LEU A CA 1
ATOM 635 C C . LEU A 1 83 ? -20.774 3.717 15.566 1.00 76.94 83 LEU A C 1
ATOM 637 O O . LEU A 1 83 ? -20.274 4.636 14.917 1.00 76.94 83 LEU A O 1
ATOM 641 N N . GLN A 1 84 ? -21.422 3.943 16.716 1.00 75.25 84 GLN A N 1
ATOM 642 C CA . GLN A 1 84 ? -21.646 5.269 17.318 1.00 75.25 84 GLN A CA 1
ATOM 643 C C . GLN A 1 84 ? -20.350 5.890 17.884 1.00 75.25 84 GLN A C 1
ATOM 645 O O . GLN A 1 84 ? -20.187 6.110 19.086 1.00 75.25 84 GLN A O 1
ATOM 650 N N . LEU A 1 85 ? -19.383 6.162 17.012 1.00 76.56 85 LEU A N 1
ATOM 651 C CA . LEU A 1 85 ? -18.139 6.843 17.345 1.00 76.56 85 LEU A CA 1
ATOM 652 C C . LEU A 1 85 ? -18.338 8.364 17.345 1.00 76.56 85 LEU A C 1
ATOM 654 O O . LEU A 1 85 ? -19.068 8.922 16.528 1.00 76.56 85 LEU A O 1
ATOM 658 N N . ARG A 1 86 ? -17.618 9.059 18.237 1.00 78.38 86 ARG A N 1
ATOM 659 C CA . ARG A 1 86 ? -17.540 10.529 18.222 1.00 78.38 86 ARG A CA 1
ATOM 660 C C . ARG A 1 86 ? -17.033 11.007 16.859 1.00 78.38 86 ARG A C 1
ATOM 662 O O . ARG A 1 86 ? -16.043 10.476 16.357 1.00 78.38 86 ARG A O 1
ATOM 669 N N . THR A 1 87 ? -17.643 12.062 16.326 1.00 79.44 87 THR A N 1
ATOM 670 C CA . THR A 1 87 ? -17.400 12.603 14.977 1.00 79.44 87 THR A CA 1
ATOM 671 C C . THR A 1 87 ? -15.916 12.830 14.678 1.00 79.44 87 THR A C 1
ATOM 673 O O . THR A 1 87 ? -15.447 12.470 13.607 1.00 79.44 87 THR A O 1
ATOM 676 N N . HIS A 1 88 ? -15.138 13.307 15.657 1.00 77.12 88 HIS A N 1
ATOM 677 C CA . HIS A 1 88 ? -13.692 13.518 15.511 1.00 77.12 88 HIS A CA 1
ATOM 678 C C . HIS A 1 88 ? -12.904 12.229 15.209 1.00 77.12 88 HIS A C 1
ATOM 680 O O . HIS A 1 88 ? -11.945 12.245 14.445 1.00 77.12 88 HIS A O 1
ATOM 686 N N . LYS A 1 89 ? -13.303 11.089 15.791 1.00 79.00 89 LYS A N 1
ATOM 687 C CA . LYS A 1 89 ? -12.668 9.791 15.510 1.00 79.00 89 LYS A CA 1
ATOM 688 C C . LYS A 1 89 ? -13.085 9.256 14.148 1.00 79.00 89 LYS A C 1
ATOM 690 O O . LYS A 1 89 ? -12.258 8.696 13.443 1.00 79.00 89 LYS A O 1
ATOM 695 N N . LYS A 1 90 ? -14.354 9.460 13.785 1.00 81.75 90 LYS A N 1
ATOM 696 C CA . LYS A 1 90 ? -14.887 9.067 12.481 1.00 81.75 90 LYS A CA 1
ATOM 697 C C . LYS A 1 90 ? -14.137 9.784 11.357 1.00 81.75 90 LYS A C 1
ATOM 699 O O . LYS A 1 90 ? -13.647 9.107 10.466 1.00 81.75 90 LYS A O 1
ATOM 704 N N . VAL A 1 91 ? -13.960 11.106 11.480 1.00 83.38 91 VAL A N 1
ATOM 705 C CA . VAL A 1 91 ? -13.191 11.921 10.525 1.00 83.38 91 VAL A CA 1
ATOM 706 C C . VAL A 1 91 ? -11.749 11.430 10.426 1.00 83.38 91 VAL A C 1
ATOM 708 O O . VAL A 1 91 ? -11.323 11.091 9.331 1.00 83.38 91 VAL A O 1
ATOM 711 N N . ALA A 1 92 ? -11.029 11.300 11.547 1.00 83.62 92 ALA A N 1
ATOM 712 C CA . ALA A 1 92 ? -9.630 10.861 11.532 1.00 83.62 92 ALA A CA 1
ATOM 713 C C . ALA A 1 92 ? -9.433 9.523 10.797 1.00 83.62 92 ALA A C 1
ATOM 715 O O . ALA A 1 92 ? -8.545 9.413 9.958 1.00 83.62 92 ALA A O 1
ATOM 716 N N . VAL A 1 93 ? -10.304 8.545 11.064 1.00 84.44 93 VAL A N 1
ATOM 717 C CA . VAL A 1 93 ? -10.261 7.221 10.428 1.00 84.44 93 VAL A CA 1
ATOM 718 C C . VAL A 1 93 ? -10.580 7.304 8.932 1.00 84.44 93 VAL A C 1
ATOM 720 O O . VAL A 1 93 ? -9.880 6.708 8.116 1.00 84.44 93 VAL A O 1
ATOM 723 N N . THR A 1 94 ? -11.601 8.070 8.538 1.00 84.50 94 THR A N 1
ATOM 724 C CA . THR A 1 94 ? -11.916 8.255 7.112 1.00 84.50 94 THR A CA 1
ATOM 725 C C . THR A 1 94 ? -10.794 8.960 6.354 1.00 84.50 94 THR A C 1
ATOM 727 O O . THR A 1 94 ? -10.494 8.567 5.229 1.00 84.50 94 THR A O 1
ATOM 730 N N . THR A 1 95 ? -10.129 9.948 6.959 1.00 86.56 95 THR A N 1
ATOM 731 C CA . THR A 1 95 ? -9.035 10.675 6.305 1.00 86.56 95 THR A CA 1
ATOM 732 C C . THR A 1 95 ? -7.813 9.784 6.115 1.00 86.56 95 THR A C 1
ATOM 734 O O . THR A 1 95 ? -7.211 9.805 5.049 1.00 86.56 95 THR A O 1
ATOM 737 N N . THR A 1 96 ? -7.463 8.951 7.100 1.00 86.62 96 THR A N 1
ATOM 738 C CA . THR A 1 96 ? -6.325 8.025 6.981 1.00 86.62 96 THR A CA 1
ATOM 739 C C . THR A 1 96 ? -6.536 6.975 5.897 1.00 86.62 96 THR A C 1
ATOM 741 O O . THR A 1 96 ? -5.619 6.706 5.127 1.00 86.62 96 THR A O 1
ATOM 744 N N . PHE A 1 97 ? -7.751 6.431 5.782 1.00 85.31 97 PHE A N 1
ATOM 745 C CA . PHE A 1 97 ? -8.082 5.498 4.704 1.00 85.31 97 PHE A CA 1
ATOM 746 C C . PHE A 1 97 ? -8.085 6.178 3.328 1.00 85.31 97 PHE A C 1
ATOM 748 O O . PHE A 1 97 ? -7.572 5.612 2.366 1.00 85.31 97 PHE A O 1
ATOM 755 N N . GLY A 1 98 ? -8.602 7.408 3.235 1.00 87.25 98 GLY A N 1
ATOM 756 C CA . GLY A 1 98 ? -8.567 8.189 1.996 1.00 87.25 98 GLY A CA 1
ATOM 757 C C . GLY A 1 98 ? -7.147 8.538 1.541 1.00 87.25 98 GLY A C 1
ATOM 758 O O . GLY A 1 98 ? -6.850 8.449 0.352 1.00 87.25 98 GLY A O 1
ATOM 759 N N . LEU A 1 99 ? -6.255 8.878 2.478 1.00 89.19 99 LEU A N 1
ATOM 760 C CA . LEU A 1 99 ? -4.841 9.142 2.187 1.00 89.19 99 LEU A CA 1
ATOM 761 C C . LEU A 1 99 ? -4.127 7.900 1.644 1.00 89.19 99 LEU A C 1
ATOM 763 O O . LEU A 1 99 ? -3.377 8.021 0.679 1.00 89.19 99 LEU A O 1
ATOM 767 N N . GLY A 1 100 ? -4.398 6.721 2.215 1.00 85.94 100 GLY A N 1
ATOM 768 C CA . GLY A 1 100 ? -3.879 5.452 1.700 1.00 85.94 100 GLY A CA 1
ATOM 769 C C . GLY A 1 100 ? -4.295 5.209 0.248 1.00 85.94 100 GLY A C 1
ATOM 770 O O . GLY A 1 100 ? -3.437 5.074 -0.617 1.00 85.94 100 GLY A O 1
ATOM 771 N N . LEU A 1 101 ? -5.601 5.270 -0.047 1.00 86.81 101 LEU A N 1
ATOM 772 C CA . LEU A 1 101 ? -6.114 5.074 -1.412 1.00 86.81 101 LEU A CA 1
ATOM 773 C C . LEU A 1 101 ? -5.567 6.083 -2.424 1.00 86.81 101 LEU A C 1
ATOM 775 O O . LEU A 1 101 ? -5.263 5.718 -3.560 1.00 86.81 101 LEU A O 1
ATOM 779 N N . GLY A 1 102 ? -5.456 7.353 -2.025 1.00 88.12 102 GLY A N 1
ATOM 780 C CA . GLY A 1 102 ? -4.929 8.401 -2.893 1.00 88.12 102 GLY A CA 1
ATOM 781 C C . GLY A 1 102 ? -3.490 8.120 -3.315 1.00 88.12 102 GLY A C 1
ATOM 782 O O . GLY A 1 102 ? -3.153 8.253 -4.489 1.00 88.12 102 GLY A O 1
ATOM 783 N N . ILE A 1 103 ? -2.658 7.669 -2.377 1.00 86.75 103 ILE A N 1
ATOM 784 C CA . ILE A 1 103 ? -1.260 7.335 -2.653 1.00 86.75 103 ILE A CA 1
ATOM 785 C C . ILE A 1 103 ? -1.157 6.096 -3.536 1.00 86.75 103 ILE A C 1
ATOM 787 O O . ILE A 1 103 ? -0.458 6.138 -4.546 1.00 86.75 103 ILE A O 1
ATOM 791 N N . SER A 1 104 ? -1.928 5.048 -3.252 1.00 86.25 104 SER A N 1
ATOM 792 C CA . SER A 1 104 ? -1.960 3.840 -4.081 1.00 86.25 104 SER A CA 1
ATOM 793 C C . SER A 1 104 ? -2.343 4.131 -5.537 1.00 86.25 104 SER A C 1
ATOM 795 O O . SER A 1 104 ? -1.726 3.601 -6.462 1.00 86.25 104 SER A O 1
ATOM 797 N N . ALA A 1 105 ? -3.297 5.038 -5.770 1.00 86.12 105 ALA A N 1
ATOM 798 C CA . ALA A 1 105 ? -3.656 5.480 -7.117 1.00 86.12 105 ALA A CA 1
ATOM 799 C C . ALA A 1 105 ? -2.521 6.256 -7.814 1.00 86.12 105 ALA A C 1
ATOM 801 O O . ALA A 1 105 ? -2.248 6.028 -8.996 1.00 86.12 105 ALA A O 1
ATOM 802 N N . ILE A 1 106 ? -1.828 7.139 -7.085 1.00 86.81 106 ILE A N 1
ATOM 803 C CA . ILE A 1 106 ? -0.658 7.874 -7.592 1.00 86.81 106 ILE A CA 1
ATOM 804 C C . ILE A 1 106 ? 0.457 6.896 -8.003 1.00 86.81 106 ILE A C 1
ATOM 806 O O . ILE A 1 106 ? 1.076 7.070 -9.055 1.00 86.81 106 ILE A O 1
ATOM 810 N N . ASN A 1 107 ? 0.666 5.823 -7.238 1.00 83.56 107 ASN A N 1
ATOM 811 C CA . ASN A 1 107 ? 1.657 4.793 -7.557 1.00 83.56 107 ASN A CA 1
ATOM 812 C C . ASN A 1 107 ? 1.325 4.013 -8.824 1.00 83.56 107 ASN A C 1
ATOM 814 O O . ASN A 1 107 ? 2.216 3.731 -9.620 1.00 83.56 107 ASN A O 1
ATOM 818 N N . LEU A 1 108 ? 0.053 3.672 -9.034 1.00 83.81 108 LEU A N 1
ATOM 819 C CA . LEU A 1 108 ? -0.368 2.990 -10.255 1.00 83.81 108 LEU A CA 1
ATOM 820 C C . LEU A 1 108 ? -0.136 3.869 -11.488 1.00 83.81 108 LEU A C 1
ATOM 822 O O . LEU A 1 108 ? 0.401 3.400 -12.492 1.00 83.81 108 LEU A O 1
ATOM 826 N N . ALA A 1 109 ? -0.472 5.159 -11.394 1.00 83.38 109 ALA A N 1
ATOM 827 C CA . ALA A 1 109 ? -0.191 6.124 -12.454 1.00 83.38 109 ALA A CA 1
ATOM 828 C C . ALA A 1 109 ? 1.320 6.260 -12.723 1.00 83.38 109 ALA A C 1
ATOM 830 O O . ALA A 1 109 ? 1.735 6.349 -13.880 1.00 83.38 109 ALA A O 1
ATOM 831 N N . ARG A 1 110 ? 2.150 6.223 -11.672 1.00 82.19 110 ARG A N 1
ATOM 832 C CA . ARG A 1 110 ? 3.618 6.201 -11.779 1.00 82.19 110 ARG A CA 1
ATOM 833 C C . ARG A 1 110 ? 4.113 4.962 -12.522 1.00 82.19 110 ARG A C 1
ATOM 835 O O . ARG A 1 110 ? 4.858 5.114 -13.484 1.00 82.19 110 ARG A O 1
ATOM 842 N N . VAL A 1 111 ? 3.688 3.762 -12.118 1.00 80.25 111 VAL A N 1
ATOM 843 C CA . VAL A 1 111 ? 4.092 2.498 -12.766 1.00 80.25 111 VAL A CA 1
ATOM 844 C C . VAL A 1 111 ? 3.750 2.530 -14.256 1.00 80.25 111 VAL A C 1
ATOM 846 O O . VAL A 1 111 ? 4.598 2.234 -15.093 1.00 80.25 111 VAL A O 1
ATOM 849 N N . HIS A 1 112 ? 2.556 3.010 -14.608 1.00 81.06 112 HIS A N 1
ATOM 850 C CA . HIS A 1 112 ? 2.167 3.185 -16.006 1.00 81.06 112 HIS A CA 1
ATOM 851 C C . HIS A 1 112 ? 3.091 4.156 -16.766 1.00 81.06 112 HIS A C 1
ATOM 853 O O . HIS A 1 112 ? 3.467 3.898 -17.912 1.00 81.06 112 HIS A O 1
ATOM 859 N N . LYS A 1 113 ? 3.481 5.280 -16.147 1.00 78.88 113 LYS A N 1
ATOM 860 C CA . LYS A 1 113 ? 4.418 6.231 -16.763 1.00 78.88 113 LYS A CA 1
ATOM 861 C C . LYS A 1 113 ? 5.811 5.642 -16.957 1.00 78.88 113 LYS A C 1
ATOM 863 O O . LYS A 1 113 ? 6.381 5.845 -18.021 1.00 78.88 113 LYS A O 1
ATOM 868 N N . VAL A 1 114 ? 6.333 4.905 -15.977 1.00 78.00 114 VAL A N 1
ATOM 869 C CA . VAL A 1 114 ? 7.657 4.266 -16.066 1.00 78.00 114 VAL A CA 1
ATOM 870 C C . VAL A 1 114 ? 7.698 3.252 -17.206 1.00 78.00 114 VAL A C 1
ATOM 872 O O . VAL A 1 114 ? 8.633 3.280 -17.999 1.00 78.00 114 VAL A O 1
ATOM 875 N N . ILE A 1 115 ? 6.651 2.435 -17.351 1.00 75.06 115 ILE A N 1
ATOM 876 C CA . ILE A 1 115 ? 6.536 1.448 -18.437 1.00 75.06 115 ILE A CA 1
ATOM 877 C C . ILE A 1 115 ? 6.473 2.117 -19.822 1.00 75.06 115 ILE A C 1
ATOM 879 O O . ILE A 1 115 ? 6.944 1.555 -20.806 1.00 75.06 115 ILE A O 1
ATOM 883 N N . THR A 1 116 ? 5.907 3.325 -19.907 1.00 75.12 116 THR A N 1
ATOM 884 C CA . THR A 1 116 ? 5.743 4.060 -21.175 1.00 75.12 116 THR A CA 1
ATOM 885 C C . THR A 1 116 ? 6.918 5.013 -21.468 1.00 75.12 116 THR A C 1
ATOM 887 O O . THR A 1 116 ? 6.984 5.588 -22.556 1.00 75.12 116 THR A O 1
ATOM 890 N N . CYS A 1 117 ? 7.849 5.221 -20.526 1.00 75.56 117 CYS A N 1
ATOM 891 C CA . CYS A 1 117 ? 8.982 6.132 -20.721 1.00 75.56 117 CYS A CA 1
ATOM 892 C C . CYS A 1 117 ? 9.987 5.586 -21.747 1.00 75.56 117 CYS A C 1
ATOM 894 O O . CYS A 1 117 ? 10.307 4.399 -21.777 1.00 75.56 117 CYS A O 1
ATOM 896 N N . SER A 1 118 ? 10.532 6.486 -22.572 1.00 70.12 118 SER A N 1
ATOM 897 C CA . SER A 1 118 ? 11.579 6.146 -23.538 1.00 70.12 118 SER A CA 1
ATOM 898 C C . SER A 1 118 ? 12.911 5.841 -22.834 1.00 70.12 118 SER A C 1
ATOM 900 O O . SER A 1 118 ? 13.227 6.415 -21.791 1.00 70.12 118 SER A 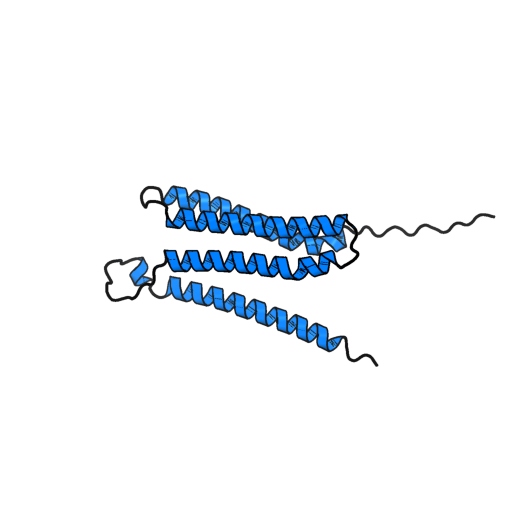O 1
ATOM 902 N N . LEU A 1 119 ? 13.736 4.981 -23.442 1.00 63.69 119 LEU A N 1
ATOM 903 C CA . LEU A 1 119 ? 15.073 4.621 -22.942 1.00 63.69 119 LEU A CA 1
ATOM 904 C C . LEU A 1 119 ? 16.038 5.817 -22.833 1.00 63.69 119 LEU A C 1
ATOM 906 O O . LEU A 1 119 ? 17.015 5.733 -22.095 1.00 63.69 119 LEU A O 1
ATOM 910 N N . VAL A 1 120 ? 15.773 6.919 -23.543 1.00 64.88 120 VAL A N 1
ATOM 911 C CA . VAL A 1 120 ? 16.624 8.122 -23.547 1.00 64.88 120 VAL A CA 1
ATOM 912 C C . VAL A 1 120 ? 16.435 8.946 -22.266 1.00 64.88 120 VAL A C 1
ATOM 914 O O . VAL A 1 120 ? 17.398 9.520 -21.766 1.00 64.88 120 VAL A O 1
ATOM 917 N N . ASP A 1 121 ? 15.233 8.918 -21.681 1.00 70.69 121 ASP A N 1
ATOM 918 C CA . ASP A 1 121 ? 14.870 9.685 -20.478 1.00 70.69 121 ASP A CA 1
ATOM 919 C C . ASP A 1 121 ? 14.637 8.800 -19.242 1.00 70.69 121 ASP A C 1
ATOM 921 O O . ASP A 1 121 ? 14.165 9.266 -18.200 1.00 70.69 121 ASP A O 1
ATOM 925 N N . PHE A 1 122 ? 14.985 7.513 -19.329 1.00 72.56 122 PHE A N 1
ATOM 926 C CA . PHE A 1 122 ? 14.727 6.523 -18.280 1.00 72.56 122 PHE A CA 1
ATOM 927 C C . PHE A 1 122 ? 15.293 6.943 -16.915 1.00 72.56 122 PHE A C 1
ATOM 929 O O . PHE A 1 122 ? 14.633 6.772 -15.888 1.00 72.56 122 PHE A O 1
ATOM 936 N N . THR A 1 123 ? 16.481 7.556 -16.895 1.00 77.81 123 THR A N 1
ATOM 937 C CA . THR A 1 123 ? 17.119 8.050 -15.667 1.00 77.81 123 THR A CA 1
ATOM 938 C C . THR A 1 123 ? 16.262 9.101 -14.962 1.00 77.81 123 THR A C 1
ATOM 940 O O . THR A 1 123 ? 16.097 9.026 -13.747 1.00 77.81 123 THR A O 1
ATOM 943 N N . PHE A 1 124 ? 15.665 10.041 -15.703 1.00 75.31 124 PHE A N 1
ATOM 944 C CA . PHE A 1 124 ? 14.814 11.086 -15.128 1.00 75.31 124 PHE A CA 1
ATOM 945 C C . PHE A 1 124 ? 13.461 10.531 -14.667 1.00 75.31 124 PHE A C 1
ATOM 947 O O . PHE A 1 124 ? 13.028 10.853 -13.560 1.00 75.31 124 PHE A O 1
ATOM 954 N N . CYS A 1 125 ? 12.837 9.639 -15.449 1.00 75.50 125 CYS A N 1
ATOM 955 C CA . CYS A 1 125 ? 11.592 8.970 -15.041 1.00 75.50 125 CYS A CA 1
ATOM 956 C C . CYS A 1 125 ? 11.784 8.117 -13.772 1.00 75.50 125 CYS A C 1
ATOM 958 O O . CYS A 1 125 ? 10.911 8.074 -12.901 1.00 75.50 125 CYS A O 1
ATOM 960 N N . THR A 1 126 ? 12.939 7.458 -13.643 1.00 78.06 126 THR A N 1
ATOM 961 C CA . THR A 1 126 ? 13.274 6.630 -12.474 1.00 78.06 126 THR A CA 1
ATOM 962 C C . THR A 1 126 ? 13.554 7.484 -11.239 1.00 78.06 126 THR A C 1
ATOM 964 O O . THR A 1 126 ? 13.128 7.128 -10.142 1.00 78.06 126 THR A O 1
ATOM 967 N N . LEU A 1 127 ? 14.228 8.629 -11.399 1.00 82.19 127 LEU A N 1
ATOM 968 C CA . LEU A 1 127 ? 14.541 9.528 -10.285 1.00 82.19 127 LEU A CA 1
ATOM 969 C C . LEU A 1 127 ? 13.275 10.122 -9.653 1.00 82.19 127 LEU A C 1
ATOM 971 O O . LEU A 1 127 ? 13.120 10.089 -8.433 1.00 82.19 127 LEU A O 1
ATOM 975 N N . ASP A 1 128 ? 12.359 10.616 -10.489 1.00 79.38 128 ASP A N 1
ATOM 976 C CA . ASP A 1 128 ? 11.063 11.146 -10.046 1.00 79.38 128 ASP A CA 1
ATOM 977 C C . ASP A 1 128 ? 10.248 10.063 -9.320 1.00 79.38 128 ASP A C 1
ATOM 979 O O . ASP A 1 128 ? 9.708 10.268 -8.229 1.00 79.38 128 ASP A O 1
ATOM 983 N N . SER A 1 129 ? 10.278 8.844 -9.867 1.00 80.69 129 SER A N 1
ATOM 984 C CA . SER A 1 129 ? 9.646 7.675 -9.258 1.00 80.69 129 SER A CA 1
ATOM 985 C C . SER A 1 129 ? 10.235 7.322 -7.890 1.00 80.69 129 SER A C 1
ATOM 987 O O . SER A 1 129 ? 9.488 6.981 -6.970 1.00 80.69 129 SER A O 1
ATOM 989 N N . ALA A 1 130 ? 11.555 7.427 -7.722 1.00 82.69 130 ALA A N 1
ATOM 990 C CA . ALA A 1 130 ? 12.229 7.122 -6.464 1.00 82.69 130 ALA A CA 1
ATOM 991 C C . ALA A 1 130 ? 11.853 8.114 -5.351 1.00 82.69 130 ALA A C 1
ATOM 993 O O . ALA A 1 130 ? 11.531 7.693 -4.239 1.00 82.69 130 ALA A O 1
ATOM 994 N N . ILE A 1 131 ? 11.824 9.418 -5.651 1.00 87.00 131 ILE A N 1
ATOM 995 C CA . IL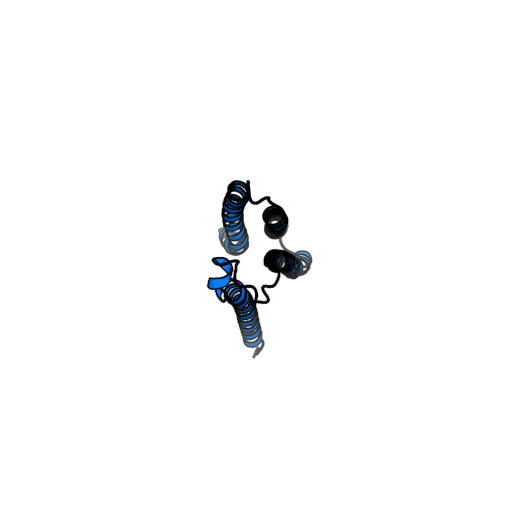E A 1 131 ? 11.432 10.460 -4.684 1.00 87.00 131 ILE A CA 1
ATOM 996 C C . ILE A 1 131 ? 9.995 10.230 -4.211 1.00 87.00 131 ILE A C 1
ATOM 998 O O . ILE A 1 131 ? 9.713 10.252 -3.009 1.00 87.00 131 ILE A O 1
ATOM 1002 N N . LEU A 1 132 ? 9.094 9.952 -5.154 1.00 84.62 132 LEU A N 1
ATOM 1003 C CA . LEU A 1 132 ? 7.696 9.680 -4.853 1.00 84.62 132 LEU A CA 1
ATOM 1004 C C . LEU A 1 132 ? 7.524 8.412 -4.005 1.00 84.62 132 LEU A C 1
ATOM 1006 O O . LEU A 1 132 ? 6.702 8.408 -3.096 1.00 84.62 132 LEU A O 1
ATOM 1010 N N . THR A 1 133 ? 8.327 7.373 -4.245 1.00 85.19 133 THR A N 1
ATOM 1011 C CA . THR A 1 133 ? 8.296 6.128 -3.456 1.00 85.19 133 THR A CA 1
ATOM 1012 C C . THR A 1 133 ? 8.718 6.372 -2.002 1.00 85.19 133 THR A C 1
ATOM 1014 O O . THR A 1 133 ? 8.097 5.864 -1.072 1.00 85.19 133 THR A O 1
ATOM 1017 N N . VAL A 1 134 ? 9.736 7.205 -1.768 1.00 88.44 134 VAL A N 1
ATOM 1018 C CA . VAL A 1 134 ? 10.149 7.575 -0.401 1.00 88.44 134 VAL A CA 1
ATOM 1019 C C . VAL A 1 134 ? 9.048 8.368 0.310 1.00 88.44 134 VAL A C 1
ATOM 1021 O O . VAL A 1 134 ? 8.743 8.104 1.476 1.00 88.44 134 VAL A O 1
ATOM 1024 N N . ALA A 1 135 ? 8.421 9.316 -0.391 1.00 87.50 135 ALA A N 1
ATOM 1025 C CA . ALA A 1 135 ? 7.296 10.078 0.146 1.00 87.50 135 ALA A CA 1
ATOM 1026 C C . ALA A 1 135 ? 6.095 9.170 0.470 1.00 87.50 135 ALA A C 1
ATOM 1028 O O . ALA A 1 135 ? 5.509 9.278 1.548 1.00 87.50 135 ALA A O 1
ATOM 1029 N N . GLU A 1 136 ? 5.779 8.236 -0.426 1.00 84.50 136 GLU A N 1
ATOM 1030 C CA . GLU A 1 136 ? 4.768 7.193 -0.254 1.00 84.50 136 GLU A CA 1
ATOM 1031 C C . GLU A 1 136 ? 5.011 6.384 1.028 1.00 84.50 136 GLU A C 1
ATOM 1033 O O . GLU A 1 136 ? 4.108 6.270 1.860 1.00 84.50 136 GLU A O 1
ATOM 1038 N N . MET A 1 137 ? 6.234 5.885 1.241 1.00 87.19 137 MET A N 1
ATOM 1039 C CA . MET A 1 137 ? 6.577 5.122 2.446 1.00 87.19 137 MET A CA 1
ATOM 1040 C C . MET A 1 137 ? 6.381 5.950 3.722 1.00 87.19 137 MET A C 1
ATOM 1042 O O . MET A 1 137 ? 5.824 5.456 4.704 1.00 87.19 137 MET A O 1
ATOM 1046 N N . GLY A 1 138 ? 6.788 7.224 3.711 1.00 89.88 138 GLY A N 1
ATOM 1047 C CA . GLY A 1 138 ? 6.618 8.128 4.850 1.00 89.88 138 GLY A CA 1
ATOM 1048 C C . GLY A 1 138 ? 5.149 8.354 5.222 1.00 89.88 138 GLY A C 1
ATOM 1049 O O . GLY A 1 138 ? 4.778 8.312 6.402 1.00 89.88 138 GLY A O 1
ATOM 1050 N N . VAL A 1 139 ? 4.279 8.538 4.226 1.00 87.56 139 VAL A N 1
ATOM 1051 C CA . VAL A 1 139 ? 2.842 8.684 4.486 1.00 87.56 139 VAL A CA 1
ATOM 1052 C C . VAL A 1 139 ? 2.211 7.352 4.890 1.00 87.56 139 VAL A C 1
ATOM 1054 O O . VAL A 1 139 ? 1.398 7.344 5.812 1.00 87.56 139 VAL A O 1
ATOM 1057 N N . GLY A 1 140 ? 2.622 6.229 4.295 1.00 86.50 140 GLY A N 1
ATOM 1058 C CA . GLY A 1 140 ? 2.164 4.894 4.687 1.00 86.50 140 GLY A CA 1
ATOM 1059 C C . GLY A 1 140 ? 2.428 4.603 6.168 1.00 86.50 140 GLY A C 1
ATOM 1060 O O . GLY A 1 140 ? 1.520 4.197 6.895 1.00 86.50 140 GLY A O 1
ATOM 1061 N N . 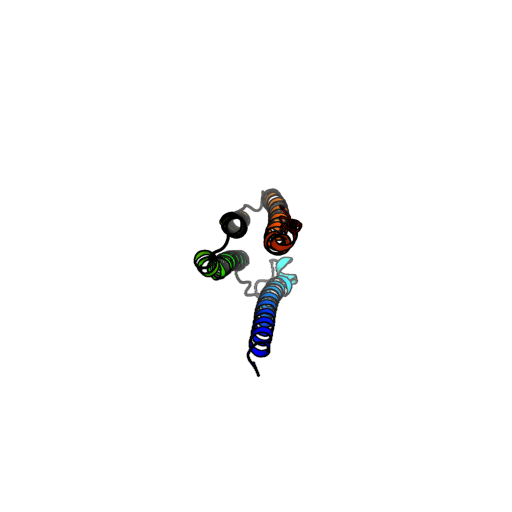ILE A 1 141 ? 3.634 4.920 6.653 1.00 89.00 141 ILE A N 1
ATOM 1062 C CA . ILE A 1 141 ? 3.987 4.818 8.079 1.00 89.00 141 ILE A CA 1
ATOM 1063 C C . ILE A 1 141 ? 3.098 5.733 8.926 1.00 89.00 141 ILE A C 1
ATOM 1065 O O . ILE A 1 141 ? 2.597 5.326 9.975 1.00 89.00 141 ILE A O 1
ATOM 1069 N N . THR A 1 142 ? 2.871 6.967 8.472 1.00 87.75 142 THR A N 1
ATOM 1070 C CA . THR A 1 142 ? 2.021 7.922 9.194 1.00 87.75 142 THR A CA 1
ATOM 1071 C C . THR A 1 142 ? 0.601 7.374 9.343 1.00 87.75 142 THR A C 1
ATOM 1073 O O . THR A 1 142 ? 0.083 7.327 10.458 1.00 87.75 142 THR A O 1
ATOM 1076 N N . VAL A 1 143 ? 0.003 6.890 8.250 1.00 85.88 143 VAL A N 1
ATOM 1077 C CA . VAL A 1 143 ? -1.339 6.289 8.210 1.00 85.88 143 VAL A CA 1
ATOM 1078 C C . VAL A 1 143 ? -1.434 5.063 9.122 1.00 85.88 143 VAL A C 1
ATOM 1080 O O . VAL A 1 143 ? -2.410 4.941 9.863 1.00 85.88 143 VAL A O 1
ATOM 1083 N N . ALA A 1 144 ? -0.409 4.205 9.144 1.00 84.81 144 ALA A N 1
ATOM 1084 C CA . ALA A 1 144 ? -0.356 3.029 10.013 1.00 84.81 144 ALA A CA 1
ATOM 1085 C C . ALA A 1 144 ? -0.297 3.385 11.512 1.00 84.81 144 ALA A C 1
ATOM 1087 O O . ALA A 1 144 ? -0.840 2.665 12.352 1.00 84.81 144 ALA A O 1
ATOM 1088 N N . CYS A 1 145 ? 0.325 4.513 11.864 1.00 85.75 145 CYS A N 1
ATOM 1089 C CA . CYS A 1 145 ? 0.494 4.945 13.251 1.00 85.75 145 CYS A CA 1
ATOM 1090 C C . CYS A 1 145 ? -0.730 5.678 13.834 1.00 85.75 145 CYS A C 1
ATOM 1092 O O . CYS A 1 145 ? -0.907 5.687 15.056 1.00 85.75 145 CYS A O 1
ATOM 1094 N N . VAL A 1 146 ? -1.597 6.284 13.009 1.00 83.50 146 VAL A N 1
ATOM 1095 C CA . VAL A 1 146 ? -2.750 7.074 13.499 1.00 83.50 146 VAL A CA 1
ATOM 1096 C C . VAL A 1 146 ? -3.727 6.263 14.374 1.00 83.50 146 VAL A C 1
ATOM 1098 O O . VAL A 1 146 ? -4.096 6.762 15.445 1.00 83.50 146 VAL A O 1
ATOM 1101 N N . PRO A 1 147 ? -4.145 5.030 14.013 1.00 77.94 147 PRO A N 1
ATOM 1102 C CA . PRO A 1 147 ? -5.034 4.228 14.858 1.00 77.94 147 PRO A CA 1
ATOM 1103 C C . PRO A 1 147 ? -4.422 3.914 16.231 1.00 77.94 147 PRO A C 1
ATOM 1105 O O . PRO A 1 147 ? -5.117 3.966 17.248 1.00 77.94 147 PRO A O 1
ATOM 1108 N N . SER A 1 148 ? -3.112 3.664 16.270 1.00 79.50 148 SER A N 1
ATOM 1109 C CA . SER A 1 148 ? -2.349 3.356 17.486 1.00 79.50 148 SER A CA 1
ATOM 1110 C C . SER A 1 148 ? -2.172 4.568 18.408 1.00 79.50 148 SER A C 1
ATOM 1112 O O . SER A 1 148 ? -2.066 4.414 19.623 1.00 79.50 148 SER A O 1
ATOM 1114 N N . LEU A 1 149 ? -2.196 5.787 17.857 1.00 79.25 149 LEU A N 1
ATOM 1115 C CA . LEU A 1 149 ? -2.124 7.045 18.613 1.00 79.25 149 LEU A CA 1
ATOM 1116 C C . LEU A 1 149 ? -3.477 7.480 19.207 1.00 79.25 149 LEU A C 1
ATOM 1118 O O . LEU A 1 149 ? -3.516 8.243 20.176 1.00 79.25 149 LEU A O 1
ATOM 1122 N N . ALA A 1 150 ? -4.600 6.975 18.687 1.00 72.81 150 ALA A N 1
ATOM 1123 C CA . ALA A 1 150 ? -5.944 7.284 19.183 1.00 72.81 150 ALA A CA 1
ATOM 1124 C C . ALA A 1 150 ? -6.163 7.078 20.709 1.00 72.81 150 ALA A C 1
ATOM 1126 O O . ALA A 1 150 ? -6.880 7.892 21.308 1.00 72.81 150 ALA A O 1
ATOM 1127 N N . PRO A 1 151 ? -5.607 6.043 21.376 1.00 69.19 151 PRO A N 1
ATOM 1128 C CA . PRO A 1 151 ? -5.681 5.902 22.834 1.00 69.19 151 PRO A CA 1
ATOM 1129 C C . PRO A 1 151 ? -4.792 6.885 23.615 1.00 69.19 151 PRO A C 1
ATOM 1131 O O . PRO A 1 151 ? -5.195 7.301 24.698 1.00 69.19 151 PRO A O 1
ATOM 1134 N N . LEU A 1 152 ? -3.644 7.314 23.077 1.00 68.94 152 LEU A N 1
ATOM 1135 C CA . LEU A 1 152 ? -2.711 8.244 23.743 1.00 68.94 152 LEU A CA 1
ATOM 1136 C C . LEU A 1 152 ? -3.247 9.683 23.811 1.00 68.94 152 LEU A C 1
ATOM 1138 O O . LEU A 1 152 ? -2.968 10.418 24.755 1.00 68.94 152 LEU A O 1
ATOM 1142 N N . ILE A 1 153 ? -4.078 10.079 22.844 1.00 68.06 153 ILE A N 1
ATOM 1143 C CA . ILE A 1 153 ? -4.710 11.411 22.796 1.00 68.06 153 ILE A CA 1
ATOM 1144 C C . ILE A 1 153 ? -5.877 11.522 23.804 1.00 68.06 153 ILE A C 1
ATOM 1146 O O . ILE A 1 153 ? -6.357 12.616 24.121 1.00 68.06 153 ILE A O 1
ATOM 1150 N N . ARG A 1 154 ? -6.336 10.398 24.373 1.00 65.69 154 ARG A N 1
ATOM 1151 C CA . ARG A 1 154 ? -7.343 10.369 25.440 1.00 65.69 154 ARG A CA 1
ATOM 1152 C C . ARG A 1 154 ? -6.691 10.833 26.751 1.00 65.69 154 ARG A C 1
ATOM 1154 O O . ARG A 1 154 ? -6.223 10.026 27.544 1.00 65.69 154 ARG A O 1
ATOM 1161 N N . ARG A 1 155 ? -6.682 12.149 27.004 1.00 64.88 155 ARG A N 1
ATOM 1162 C CA . ARG A 1 155 ? -6.354 12.682 28.338 1.00 64.88 155 ARG A CA 1
ATOM 1163 C C . ARG A 1 155 ? -7.234 11.976 29.385 1.00 64.88 155 ARG A C 1
ATOM 1165 O O . ARG A 1 155 ? -8.455 11.955 29.193 1.00 64.88 155 ARG A O 1
ATOM 1172 N N . PRO A 1 156 ? -6.682 11.434 30.487 1.00 60.97 156 PRO A N 1
ATOM 1173 C CA . PRO A 1 156 ? -7.501 11.084 31.635 1.00 60.97 156 PRO A CA 1
ATOM 1174 C C . PRO A 1 156 ? -8.162 12.374 32.122 1.00 60.97 156 PRO A C 1
ATOM 1176 O O . PRO A 1 156 ? -7.484 13.318 32.533 1.00 60.97 156 PRO A O 1
ATOM 1179 N N . ASN A 1 157 ? -9.490 12.445 32.016 1.00 60.06 157 ASN A N 1
ATOM 1180 C CA . ASN A 1 157 ? -10.256 13.475 32.702 1.00 60.06 157 ASN A CA 1
ATOM 1181 C C . ASN A 1 157 ? -9.915 13.316 34.183 1.00 60.06 157 ASN A C 1
ATOM 1183 O O . ASN A 1 157 ? -10.256 12.296 34.783 1.00 60.06 157 ASN A O 1
ATOM 1187 N N . LYS A 1 158 ? -9.196 14.285 34.757 1.00 50.72 158 LYS A N 1
ATOM 1188 C CA . LYS A 1 158 ? -9.053 14.358 36.208 1.00 50.72 158 LYS A CA 1
ATOM 1189 C C . LYS A 1 158 ? -10.469 14.347 36.780 1.00 50.72 158 LYS A C 1
ATOM 1191 O O . LYS A 1 158 ? -11.309 15.139 36.354 1.00 50.72 158 LYS A O 1
ATOM 1196 N N . ALA A 1 159 ? -10.727 13.388 37.664 1.00 53.44 159 ALA A N 1
ATOM 1197 C CA . ALA A 1 159 ? -11.978 13.269 38.387 1.00 53.44 159 ALA A CA 1
ATOM 1198 C C . ALA A 1 159 ? -12.356 14.635 38.972 1.00 53.44 159 ALA A C 1
ATOM 1200 O O . ALA A 1 159 ? -11.530 15.288 39.611 1.00 53.44 159 ALA A O 1
ATOM 1201 N N . SER A 1 160 ? -13.592 15.071 38.729 1.00 48.38 160 SER A N 1
ATOM 1202 C CA . SER A 1 160 ? -14.166 16.189 39.472 1.00 48.38 160 SER A CA 1
ATOM 1203 C C . SER A 1 160 ? -14.192 15.790 40.949 1.00 48.38 160 SER A C 1
ATOM 1205 O O . SER A 1 160 ? -14.816 14.772 41.261 1.00 48.38 160 SER A O 1
ATOM 1207 N N . PRO A 1 161 ? -13.565 16.541 41.871 1.00 50.12 161 PRO A N 1
ATOM 1208 C CA . PRO A 1 161 ? -13.843 16.365 43.285 1.00 50.12 161 PRO A CA 1
ATOM 1209 C C . PRO A 1 161 ? -15.312 16.730 43.506 1.00 50.12 161 PRO A C 1
ATOM 1211 O O . PRO A 1 161 ? -15.809 17.715 42.953 1.00 50.12 161 PRO A O 1
ATOM 1214 N N . GLY A 1 162 ? -16.019 15.873 44.235 1.00 49.16 162 GLY A N 1
ATOM 1215 C CA . GLY A 1 162 ? -17.442 16.004 44.493 1.00 49.16 162 GLY A CA 1
ATOM 1216 C C . GLY A 1 162 ? -17.816 17.341 45.129 1.00 49.16 162 GLY A C 1
ATOM 1217 O O . GLY A 1 162 ? -17.100 17.905 45.954 1.00 49.16 162 GLY A O 1
ATOM 1218 N N . SER A 1 163 ? -18.993 17.811 44.731 1.00 51.81 163 SER A N 1
ATOM 1219 C CA . SER A 1 163 ? -19.787 18.803 45.442 1.00 51.81 163 SER A CA 1
ATOM 1220 C C . SER A 1 163 ? -19.967 18.386 46.906 1.00 51.81 163 SER A C 1
ATOM 1222 O O . SER A 1 163 ? -20.670 17.419 47.181 1.00 51.81 163 SER A O 1
ATOM 1224 N N . SER A 1 164 ? -19.394 19.151 47.834 1.00 53.12 164 SER A N 1
ATOM 1225 C CA . SER A 1 164 ? -19.871 19.234 49.214 1.00 53.12 164 SER A CA 1
ATOM 1226 C C . SER A 1 164 ? -20.330 20.671 49.456 1.00 53.12 164 SER A C 1
ATOM 1228 O O . SER A 1 164 ? -19.519 21.593 49.555 1.00 53.12 164 SER A O 1
ATOM 1230 N N . LYS A 1 165 ? -21.650 20.879 49.458 1.00 52.06 165 LYS A N 1
ATOM 1231 C CA . LYS A 1 165 ? -22.303 22.108 49.914 1.00 52.06 165 LYS A CA 1
ATOM 1232 C C . LYS A 1 165 ? -23.263 21.735 51.043 1.00 52.06 165 LYS A C 1
ATOM 1234 O O . LYS A 1 165 ? -24.227 21.036 50.763 1.00 52.06 165 LYS A O 1
ATOM 1239 N N . LYS A 1 166 ? -22.955 22.303 52.216 1.00 37.59 166 LYS A N 1
ATOM 1240 C CA . LYS A 1 166 ? -23.779 22.606 53.401 1.00 37.59 166 LYS A CA 1
ATOM 1241 C C . LYS A 1 166 ? -24.597 21.488 54.037 1.00 37.59 166 LYS A C 1
ATOM 1243 O O . LYS A 1 166 ? -25.579 21.039 53.420 1.00 37.59 166 LYS A O 1
#

Sequence (166 aa):
MAPYSHDGEAKLVASYVVINFFAISVVALRFYAIYLPVAQKWDKTIINGYCGDEATAELAAAAFNVALDIVIVALPLPVVWHLQLRTHKKVAVTTTFGLGLGISAINLARVHKVITCSLVDFTFCTLDSAILTVAEMGVGITVACVPSLAPLIRRPNKASPGSSKK

Organism: NCBI:txid323545

pLDDT: mean 74.07, std 11.62, range [37.59, 89.88]

Foldseek 3Di:
DDPPPVVVVVVVVVVVVVVVVVVVVVVVVVCCLVPVPPVCVVDVPPPPDPNPDPLVVVLVVLVVVLVVLVVVLVPCLVVLVPDPDDPVVSVLLVVLSVLLNVLSVVLSVLSVCLSVDDPVCNVVSVVVNVVSVVVNVVSVVVSVCSVVCVVVVPDPPDDDDDDDDD

InterPro domains:
  IPR049326 Rhodopsin domain, fungi [PF20684] (14-155)
  IPR052337 Satratoxin biosynthesis SC1 cluster protein 4-like [PTHR33048] (14-164)

Radius of gyration: 23.7 Å; chains: 1; bounding box: 46×43×81 Å

Secondary structure (DSSP, 8-state):
--TTHHHHHHHHHHHHHHHHHHHHHHHHHHHHHHHTTHHHHH-TT-TTS----HHHHHHHHHHHHHHHHHHHHHTHHHHHHHS---HHHHHHHHHHHHHHHHHHHHHHHHHHHHHHS-TTSHHHHHHHHHHHHHHHHHHHHHHHHHHHHTTTT----PPPPP----